Protein AF-A0AA89LTQ5-F1 (afdb_monomer_lite)

pLDDT: mean 81.8, std 16.51, range [35.5, 97.06]

Secondary structure (DSSP, 8-state):
----------------SEEEEPPPEE-TTS-EEEEEEEE-TTS-EEEEEE-TT--HHHHHHHHHSPPPSPPP--TTGGGSPPP-PPP-

Sequence (88 aa):
MKRSHHSGAQKRTYNVRGCRVSEPIGAPWGGGCRIVEWVGGDGRIARRVAAVNVTEAEVYAMIRRPLEGRRYLMVDDEQMPRDTLPRR

Radius of gyration: 16.43 Å; chains: 1; bounding box: 55×28×34 Å

Foldseek 3Di:
DDDDPPPPPDVPPWDWPDWDWAQWDADPVDATWIKIWTQTPVLEIDIDTGHNPDDPVNSVVVSSDDDDDDDDDDPVRVVDDRDDDDDD

Structure (mmCIF, N/CA/C/O backbone):
data_AF-A0AA89LTQ5-F1
#
_entry.id   AF-A0AA89LTQ5-F1
#
loop_
_atom_site.group_PDB
_atom_site.id
_atom_site.type_symbol
_atom_site.label_atom_id
_atom_site.label_alt_id
_atom_site.label_comp_id
_atom_site.label_asym_id
_atom_site.label_entity_id
_atom_site.label_seq_id
_atom_site.pdbx_PDB_ins_code
_atom_site.Cartn_x
_atom_site.Cartn_y
_atom_site.Cartn_z
_atom_site.occupancy
_atom_site.B_iso_or_equiv
_atom_site.auth_seq_id
_atom_site.auth_comp_id
_atom_site.auth_asym_id
_atom_site.auth_atom_id
_atom_site.pdbx_PDB_model_num
ATOM 1 N N . MET A 1 1 ? -41.457 -0.960 -9.872 1.00 35.50 1 MET A N 1
ATOM 2 C CA . MET A 1 1 ? -40.602 0.247 -9.956 1.00 35.50 1 MET A CA 1
ATOM 3 C C . MET A 1 1 ? -39.311 0.005 -9.182 1.00 35.50 1 MET A C 1
ATOM 5 O O . MET A 1 1 ? -39.351 -0.039 -7.959 1.00 35.50 1 MET A O 1
ATOM 9 N N . LYS A 1 2 ? -38.182 -0.234 -9.864 1.00 38.59 2 LYS A N 1
ATOM 10 C CA . LYS A 1 2 ? -36.876 -0.394 -9.202 1.00 38.59 2 LYS A CA 1
ATOM 11 C C . LYS A 1 2 ? -36.220 0.984 -9.092 1.00 38.59 2 LYS A C 1
ATOM 13 O O . LYS A 1 2 ? -35.937 1.600 -10.111 1.00 38.59 2 LYS A O 1
ATOM 18 N N . ARG A 1 3 ? -36.046 1.490 -7.866 1.00 37.75 3 ARG A N 1
ATOM 19 C CA . ARG A 1 3 ? -35.334 2.748 -7.608 1.00 37.75 3 ARG A CA 1
ATOM 20 C C . ARG A 1 3 ? -33.839 2.496 -7.776 1.00 37.75 3 ARG A C 1
ATOM 22 O O . ARG A 1 3 ? -33.211 1.859 -6.938 1.00 37.75 3 ARG A O 1
ATOM 29 N N . SER A 1 4 ? -33.284 2.972 -8.879 1.00 45.44 4 SER A N 1
ATOM 30 C CA . SER A 1 4 ? -31.847 3.098 -9.082 1.00 45.44 4 SER A CA 1
ATOM 31 C C . SER A 1 4 ? -31.337 4.252 -8.221 1.00 45.44 4 SER A C 1
ATOM 33 O O . SER A 1 4 ? -31.531 5.420 -8.553 1.00 45.44 4 SER A O 1
ATOM 35 N N . HIS A 1 5 ? -30.703 3.932 -7.094 1.00 42.66 5 HIS A N 1
ATOM 36 C CA . HIS A 1 5 ? -29.971 4.914 -6.304 1.00 42.66 5 HIS A CA 1
ATOM 37 C C . HIS A 1 5 ? -28.692 5.298 -7.058 1.00 42.66 5 HIS A C 1
ATOM 39 O O . HIS A 1 5 ? -27.661 4.643 -6.941 1.00 42.66 5 HIS A O 1
ATOM 45 N N . HIS A 1 6 ? -28.760 6.364 -7.856 1.00 42.62 6 HIS A N 1
ATOM 46 C CA . HIS A 1 6 ? -27.574 7.122 -8.241 1.00 42.62 6 HIS A CA 1
ATOM 47 C C . HIS A 1 6 ? -27.072 7.860 -6.998 1.00 42.62 6 HIS 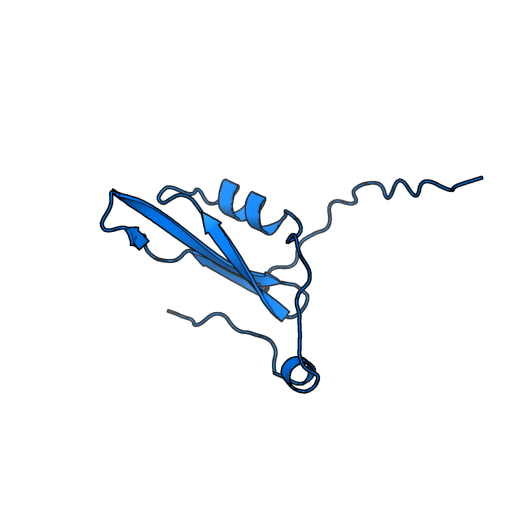A C 1
ATOM 49 O O . HIS A 1 6 ? -27.465 8.990 -6.711 1.00 42.62 6 HIS A O 1
ATOM 55 N N . SER A 1 7 ? -26.223 7.198 -6.215 1.00 45.09 7 SER A N 1
ATOM 56 C CA . SER A 1 7 ? -25.390 7.889 -5.240 1.00 45.09 7 SER A CA 1
ATOM 57 C C . SER A 1 7 ? -24.381 8.716 -6.027 1.00 45.09 7 SER A C 1
ATOM 59 O O . SER A 1 7 ? -23.387 8.182 -6.515 1.00 45.09 7 SER A O 1
ATOM 61 N N . GLY A 1 8 ? -24.668 10.010 -6.194 1.00 41.22 8 GLY A N 1
ATOM 62 C CA . GLY A 1 8 ? -23.701 10.970 -6.711 1.00 41.22 8 GLY A CA 1
ATOM 63 C C . GLY A 1 8 ? -22.370 10.754 -5.999 1.00 41.22 8 GLY A C 1
ATOM 64 O O . GLY A 1 8 ? -22.339 10.621 -4.774 1.00 41.22 8 GLY A O 1
ATOM 65 N N . ALA A 1 9 ? -21.291 10.633 -6.772 1.00 51.16 9 ALA A N 1
ATOM 66 C CA . ALA A 1 9 ? -19.949 10.409 -6.262 1.00 51.16 9 ALA A CA 1
ATOM 67 C C . ALA A 1 9 ? -19.492 11.652 -5.487 1.00 51.16 9 ALA A C 1
ATOM 69 O O . ALA A 1 9 ? -18.716 12.471 -5.976 1.00 51.16 9 ALA A O 1
ATOM 70 N N . GLN A 1 10 ? -19.988 11.805 -4.257 1.00 50.78 10 GLN A N 1
ATOM 71 C CA . GLN A 1 10 ? -19.356 12.633 -3.248 1.00 50.78 10 GLN A CA 1
ATOM 72 C C . GLN A 1 10 ? -17.884 12.247 -3.265 1.00 50.78 10 GLN A C 1
ATOM 74 O O . GLN A 1 10 ? -17.551 11.060 -3.198 1.00 50.78 10 GLN A O 1
ATOM 79 N N . LYS A 1 11 ? -17.017 13.249 -3.414 1.00 50.91 11 LYS A N 1
ATOM 80 C CA . LYS A 1 11 ? -15.565 13.113 -3.344 1.00 50.91 11 LYS A CA 1
ATOM 81 C C . LYS A 1 11 ? -15.236 12.572 -1.950 1.00 50.91 11 LYS A C 1
ATOM 83 O O . LYS A 1 11 ? -14.968 13.344 -1.039 1.00 50.91 11 LYS A O 1
ATOM 88 N N . ARG A 1 12 ? -15.351 11.252 -1.763 1.00 58.25 12 ARG A N 1
ATOM 89 C CA . ARG A 1 12 ? -15.075 10.580 -0.497 1.00 58.25 12 ARG A CA 1
ATOM 90 C C . ARG A 1 12 ? -13.614 10.856 -0.207 1.00 58.25 12 ARG A C 1
ATOM 92 O O . ARG A 1 12 ? -12.728 10.401 -0.933 1.00 58.25 12 ARG A O 1
ATOM 99 N N . THR A 1 13 ? -13.377 11.675 0.804 1.00 60.31 13 THR A N 1
ATOM 100 C CA . THR A 1 13 ? -12.061 11.831 1.393 1.00 60.31 13 THR A CA 1
ATOM 101 C C . THR A 1 13 ? -11.708 10.474 1.989 1.00 60.31 13 THR A C 1
ATOM 103 O O . THR A 1 13 ? -12.367 9.979 2.901 1.00 60.31 13 THR A O 1
ATOM 106 N N . TYR A 1 14 ? -10.733 9.799 1.383 1.00 70.81 14 TYR A N 1
ATOM 107 C CA . TYR A 1 14 ? -10.246 8.535 1.908 1.00 70.81 14 TYR A CA 1
ATOM 108 C C . TYR A 1 14 ? -9.206 8.865 2.976 1.00 70.81 14 TYR A C 1
ATOM 110 O O . TYR A 1 14 ? -8.090 9.274 2.659 1.00 70.81 14 TYR A O 1
ATOM 118 N N . ASN A 1 15 ? -9.608 8.771 4.243 1.00 79.56 15 ASN A N 1
ATOM 119 C CA . ASN A 1 15 ? -8.725 9.055 5.368 1.00 79.56 15 ASN A CA 1
ATOM 120 C C . ASN A 1 15 ? -7.705 7.920 5.499 1.00 79.56 15 ASN A C 1
ATOM 122 O O . ASN A 1 15 ? -8.054 6.807 5.893 1.00 79.56 15 ASN A O 1
ATOM 126 N N . VAL A 1 16 ? -6.452 8.216 5.159 1.00 82.88 16 VAL A N 1
ATOM 127 C CA . VAL A 1 16 ? -5.313 7.309 5.319 1.00 82.88 16 VAL A CA 1
ATOM 128 C C . VAL A 1 16 ? -4.580 7.676 6.601 1.00 82.88 16 VAL A C 1
ATOM 130 O O . VAL A 1 16 ? -4.209 8.831 6.790 1.00 82.88 16 VAL A O 1
ATOM 133 N N . ARG A 1 17 ? -4.353 6.699 7.482 1.00 83.56 17 ARG A N 1
ATOM 134 C CA . ARG A 1 17 ? -3.556 6.896 8.710 1.00 83.56 17 ARG A CA 1
ATOM 135 C C . ARG A 1 17 ? -2.061 6.677 8.509 1.00 83.56 17 ARG A C 1
ATOM 137 O O . ARG A 1 17 ? -1.258 7.151 9.302 1.00 83.56 17 ARG A O 1
ATOM 144 N N . GLY A 1 18 ? -1.699 5.961 7.455 1.00 86.94 18 GLY A N 1
ATOM 145 C CA . GLY A 1 18 ? -0.325 5.743 7.032 1.00 86.94 18 GLY A CA 1
ATOM 146 C C . GLY A 1 18 ? -0.304 5.042 5.683 1.00 86.94 18 GLY A C 1
ATOM 147 O O . GLY A 1 18 ? -1.212 4.267 5.382 1.00 86.94 18 GLY A O 1
ATOM 148 N N . CYS A 1 19 ? 0.718 5.324 4.884 1.00 92.50 19 CYS A N 1
ATOM 149 C CA . CYS A 1 19 ? 0.976 4.691 3.596 1.00 92.50 19 CYS A CA 1
ATOM 150 C C . CYS A 1 19 ? 2.468 4.369 3.499 1.00 92.50 19 CYS A C 1
ATOM 152 O O . CYS A 1 19 ? 3.302 5.182 3.900 1.00 92.50 19 CYS A O 1
ATOM 154 N N . ARG A 1 20 ? 2.797 3.199 2.955 1.00 94.25 20 ARG A N 1
ATOM 155 C CA . ARG A 1 20 ? 4.159 2.778 2.647 1.00 94.25 20 ARG A CA 1
ATOM 156 C C . ARG A 1 20 ? 4.210 2.199 1.242 1.00 94.25 20 ARG A C 1
ATOM 158 O O . ARG A 1 20 ? 3.310 1.474 0.823 1.00 94.25 20 ARG A O 1
ATOM 165 N N . VAL A 1 21 ? 5.309 2.474 0.550 1.00 95.31 21 VAL A N 1
ATOM 166 C CA . VAL A 1 21 ? 5.691 1.783 -0.681 1.00 95.31 21 VAL A CA 1
ATOM 167 C C . VAL A 1 21 ? 6.954 0.983 -0.381 1.00 95.31 21 VAL A C 1
ATOM 169 O O . VAL A 1 21 ? 7.911 1.532 0.164 1.00 95.31 21 VAL A O 1
ATOM 172 N N . SER A 1 22 ? 6.955 -0.314 -0.681 1.00 95.06 22 SER A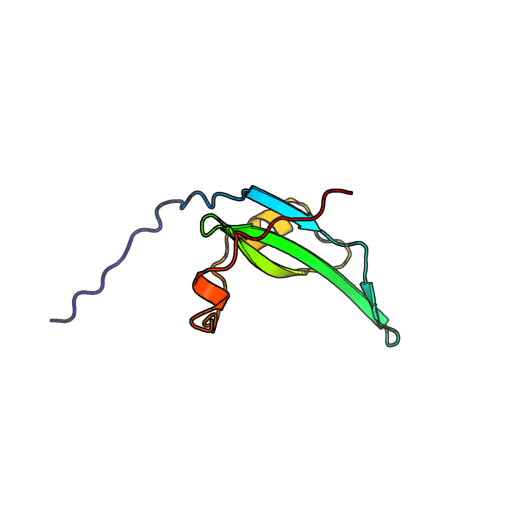 N 1
ATOM 173 C CA . SER A 1 22 ? 8.116 -1.182 -0.450 1.00 95.06 22 SER A CA 1
ATOM 174 C C . SER A 1 22 ? 9.336 -0.754 -1.276 1.00 95.06 22 SER A C 1
ATOM 176 O O . SER A 1 22 ? 9.212 0.006 -2.240 1.00 95.06 22 SER A O 1
ATOM 178 N N . GLU A 1 23 ? 10.509 -1.310 -0.965 1.00 94.44 23 GLU A N 1
ATOM 179 C CA . GLU A 1 23 ? 11.598 -1.377 -1.951 1.00 94.44 23 GLU A CA 1
ATOM 180 C C . GLU A 1 23 ? 11.141 -2.167 -3.193 1.00 94.44 23 GLU A C 1
ATOM 182 O O . GLU A 1 23 ? 10.187 -2.955 -3.093 1.00 94.44 23 GLU A O 1
ATOM 187 N N . PRO A 1 24 ? 11.782 -1.978 -4.360 1.00 94.50 24 PRO A N 1
ATOM 188 C CA . PRO A 1 24 ? 11.558 -2.826 -5.524 1.00 94.50 24 PRO A CA 1
ATOM 189 C C . PRO A 1 24 ? 11.744 -4.312 -5.196 1.00 94.50 24 PRO A C 1
ATOM 191 O O 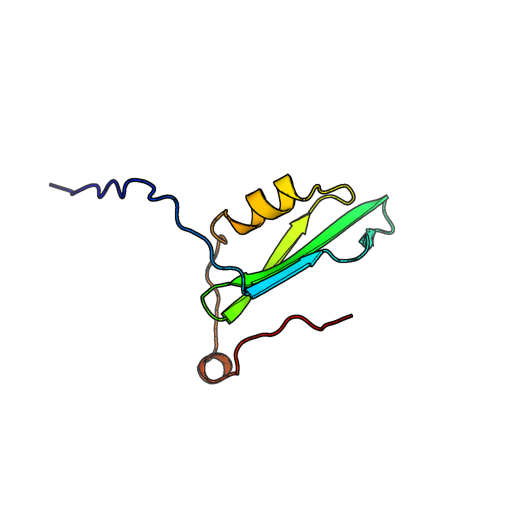. PRO A 1 24 ? 12.769 -4.720 -4.656 1.00 94.50 24 PRO A O 1
ATOM 194 N N . ILE A 1 25 ? 10.751 -5.122 -5.554 1.00 94.00 25 ILE A N 1
ATOM 195 C CA . ILE A 1 25 ? 10.798 -6.579 -5.466 1.00 94.00 25 ILE A CA 1
ATOM 196 C C . ILE A 1 25 ? 11.053 -7.098 -6.880 1.00 94.00 25 ILE A C 1
ATOM 198 O O . ILE A 1 25 ? 10.183 -7.001 -7.749 1.00 94.00 25 ILE A O 1
ATOM 202 N N . GLY A 1 26 ? 12.262 -7.601 -7.122 1.00 93.12 26 GLY A N 1
ATOM 203 C CA . GLY A 1 26 ? 12.632 -8.227 -8.392 1.00 93.12 26 GLY A CA 1
ATOM 204 C C . GLY A 1 26 ? 12.134 -9.669 -8.473 1.00 93.12 26 GLY A C 1
ATOM 205 O O . GLY A 1 26 ? 12.180 -10.395 -7.480 1.00 93.12 26 GLY A O 1
ATOM 206 N N . ALA A 1 27 ? 11.677 -10.091 -9.654 1.00 82.69 27 ALA A N 1
ATOM 207 C CA . ALA A 1 27 ? 11.359 -11.490 -9.931 1.00 82.69 27 ALA A CA 1
ATOM 208 C C . ALA A 1 27 ? 12.513 -12.162 -10.704 1.00 82.69 27 ALA A C 1
ATOM 210 O O . ALA A 1 27 ? 13.086 -11.535 -11.598 1.00 82.69 27 ALA A O 1
ATOM 211 N N . PRO A 1 28 ? 12.845 -13.438 -10.425 1.00 83.25 28 PRO A N 1
ATOM 212 C CA . PRO A 1 28 ? 13.986 -14.107 -11.057 1.00 83.25 28 PRO A CA 1
ATOM 213 C C . PRO A 1 28 ? 13.785 -14.413 -12.553 1.00 83.25 28 PRO A C 1
ATOM 215 O O . PRO A 1 28 ? 14.745 -14.721 -13.247 1.00 83.25 28 PRO A O 1
ATOM 218 N N . TRP A 1 29 ? 12.560 -14.291 -13.069 1.00 82.69 29 TRP A N 1
ATOM 219 C CA . TRP A 1 29 ? 12.205 -14.463 -14.486 1.00 82.69 29 TRP A CA 1
ATOM 220 C C . TRP A 1 29 ? 12.013 -13.133 -15.240 1.00 82.69 29 TRP A C 1
ATOM 222 O O . TRP A 1 29 ? 11.485 -13.122 -16.350 1.00 82.69 29 TRP A O 1
ATOM 232 N N . GLY A 1 30 ? 12.443 -12.010 -14.659 1.00 78.88 30 GLY A N 1
ATOM 233 C CA . GLY A 1 30 ? 12.335 -10.684 -15.266 1.00 78.88 30 GLY A CA 1
ATOM 234 C C . GLY A 1 30 ? 11.085 -9.912 -14.836 1.00 78.88 30 GLY A C 1
ATOM 235 O O . GLY A 1 30 ? 10.038 -10.475 -14.516 1.00 78.88 30 GLY A O 1
ATOM 236 N N . GLY A 1 31 ? 11.222 -8.586 -14.815 1.00 85.56 31 GLY A N 1
ATOM 237 C CA . GLY A 1 31 ? 10.232 -7.674 -14.250 1.00 85.56 31 GLY A CA 1
ATOM 238 C C . GLY A 1 31 ? 10.375 -7.486 -12.738 1.00 85.56 31 GLY A C 1
ATOM 239 O O . GLY A 1 31 ? 11.314 -7.958 -12.094 1.00 85.56 31 GLY A O 1
ATOM 240 N N . GLY A 1 32 ? 9.432 -6.747 -12.166 1.00 92.12 32 GLY A N 1
ATOM 241 C CA . GLY A 1 32 ? 9.388 -6.487 -10.736 1.00 92.12 32 GLY A CA 1
ATOM 242 C C . GLY A 1 32 ? 8.150 -5.697 -10.357 1.00 92.12 32 GLY A C 1
ATOM 243 O O . GLY A 1 32 ? 7.392 -5.232 -11.213 1.00 92.12 32 GLY A O 1
ATOM 244 N N . CYS A 1 33 ? 7.951 -5.530 -9.060 1.00 95.19 33 CYS A N 1
ATOM 245 C CA . CYS A 1 33 ? 6.857 -4.729 -8.543 1.00 95.19 33 CYS A CA 1
ATOM 246 C C . CYS A 1 33 ? 7.249 -4.006 -7.260 1.00 95.19 33 CYS A C 1
ATOM 248 O O . CYS A 1 33 ? 8.331 -4.193 -6.702 1.00 95.19 33 CYS A O 1
ATOM 250 N N . ARG A 1 34 ? 6.342 -3.159 -6.792 1.00 96.62 34 ARG A N 1
ATOM 251 C CA . ARG A 1 34 ? 6.353 -2.626 -5.433 1.00 96.62 34 ARG A CA 1
ATOM 252 C C . ARG A 1 34 ? 5.021 -2.939 -4.781 1.00 96.62 34 ARG A C 1
ATOM 254 O O . ARG A 1 34 ? 4.000 -3.061 -5.457 1.00 96.62 34 ARG A O 1
ATOM 261 N N . ILE A 1 35 ? 5.029 -3.059 -3.463 1.00 96.38 35 ILE A N 1
ATOM 262 C CA . ILE A 1 35 ? 3.813 -3.210 -2.673 1.00 96.38 35 ILE A CA 1
ATOM 263 C C . ILE A 1 35 ? 3.488 -1.846 -2.083 1.00 96.38 35 ILE A C 1
ATOM 265 O O . ILE A 1 35 ? 4.286 -1.276 -1.340 1.00 96.38 35 ILE A O 1
ATOM 269 N N . VAL A 1 36 ? 2.313 -1.332 -2.432 1.00 96.12 36 VAL A N 1
ATOM 270 C CA . VAL A 1 36 ? 1.703 -0.177 -1.777 1.00 96.12 36 VAL A CA 1
ATOM 271 C C . VAL A 1 36 ? 0.804 -0.716 -0.681 1.00 96.12 36 VAL A C 1
ATOM 273 O O . VAL A 1 36 ? -0.135 -1.461 -0.965 1.00 96.12 36 VAL A O 1
ATOM 276 N N . GLU A 1 37 ? 1.067 -0.342 0.563 1.00 95.50 37 GLU A N 1
ATOM 277 C CA . GLU A 1 37 ? 0.239 -0.713 1.706 1.00 95.50 37 GLU A CA 1
ATOM 278 C C . GLU A 1 37 ? -0.164 0.514 2.516 1.00 95.50 37 GLU A C 1
ATOM 280 O O . GLU A 1 37 ? 0.618 1.448 2.693 1.00 95.50 37 GLU A O 1
ATOM 285 N N . TRP A 1 38 ? -1.403 0.530 2.994 1.00 94.19 38 TRP A N 1
ATOM 286 C CA . TRP A 1 38 ? -1.937 1.662 3.740 1.00 94.19 38 TRP A CA 1
ATOM 287 C C . TRP A 1 38 ? -2.944 1.219 4.791 1.00 94.19 38 TRP A C 1
ATOM 289 O O . TRP A 1 38 ? -3.583 0.178 4.652 1.00 94.19 38 TRP A O 1
ATOM 299 N N . VAL A 1 39 ? -3.101 2.038 5.830 1.00 91.19 39 VAL A N 1
ATOM 300 C CA . VAL A 1 39 ? -4.140 1.861 6.851 1.00 91.19 39 VAL A CA 1
ATOM 301 C C . VAL A 1 39 ? -5.295 2.801 6.538 1.00 91.19 39 VAL A C 1
ATOM 303 O O . VAL A 1 39 ? -5.132 4.027 6.571 1.00 91.19 39 VAL A O 1
ATOM 306 N N . GLY A 1 40 ? -6.448 2.219 6.211 1.00 85.69 40 GLY A N 1
ATOM 307 C CA . GLY A 1 40 ? -7.676 2.949 5.910 1.00 85.69 40 GLY A CA 1
ATOM 308 C C . GLY A 1 40 ? -8.378 3.499 7.154 1.00 85.69 40 GLY A C 1
ATOM 309 O O . GLY A 1 40 ? -7.932 3.331 8.293 1.00 85.69 40 GLY A O 1
ATOM 310 N N . GLY A 1 41 ?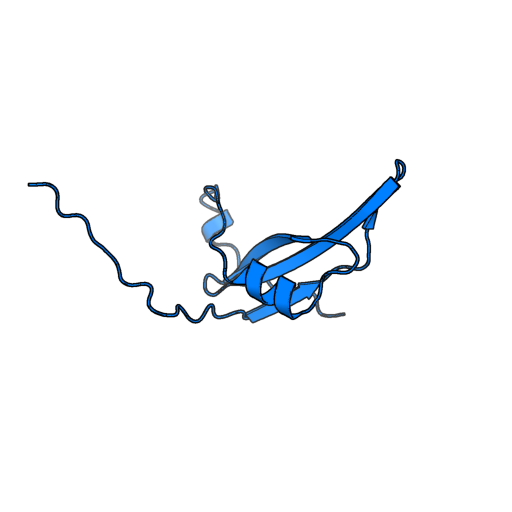 -9.521 4.154 6.940 1.00 81.38 41 GLY A N 1
ATOM 311 C CA . GLY A 1 41 ? -10.351 4.690 8.026 1.00 81.38 41 GLY A CA 1
ATOM 312 C C . GLY A 1 41 ? -10.924 3.617 8.964 1.00 81.38 41 GLY A C 1
ATOM 313 O O . GLY A 1 41 ? -11.164 3.900 10.137 1.00 81.38 41 GLY A O 1
ATOM 314 N N . ASP A 1 42 ? -11.074 2.384 8.478 1.00 81.38 42 ASP A N 1
ATOM 315 C CA . ASP A 1 42 ? -11.442 1.198 9.265 1.00 81.38 42 ASP A CA 1
ATOM 316 C C . ASP A 1 42 ? -10.313 0.723 10.199 1.00 81.38 42 ASP A C 1
ATOM 318 O O . ASP A 1 42 ? -10.533 -0.101 11.086 1.00 81.38 42 ASP A O 1
ATOM 322 N N . GLY A 1 43 ? -9.108 1.281 10.052 1.00 85.44 43 GLY A N 1
ATOM 323 C CA . GLY A 1 43 ? -7.940 0.902 10.833 1.00 85.44 43 GLY A CA 1
ATOM 324 C C . GLY A 1 43 ? -7.349 -0.440 10.419 1.00 85.44 43 GLY A C 1
ATOM 325 O O . GLY A 1 43 ? -6.627 -1.032 11.217 1.00 85.44 43 GLY A O 1
ATOM 326 N N . ARG A 1 44 ? -7.651 -0.926 9.211 1.00 86.88 44 ARG A N 1
ATOM 327 C CA . ARG A 1 44 ? -7.087 -2.165 8.683 1.00 86.88 44 ARG A CA 1
ATOM 328 C C . ARG A 1 44 ? -6.096 -1.884 7.559 1.00 86.88 44 ARG A C 1
ATOM 330 O O . ARG A 1 44 ? -6.242 -0.912 6.814 1.00 86.88 44 ARG A O 1
ATOM 337 N N . ILE A 1 45 ? -5.092 -2.749 7.424 1.00 90.44 45 ILE A N 1
ATOM 338 C CA . ILE A 1 45 ? -4.156 -2.692 6.301 1.00 90.44 45 ILE A CA 1
ATOM 339 C C . ILE A 1 45 ? -4.846 -3.182 5.031 1.00 90.44 45 ILE A C 1
ATOM 341 O O . ILE A 1 45 ? -5.471 -4.247 4.993 1.00 90.44 45 ILE A O 1
ATOM 345 N N . ALA A 1 46 ? -4.659 -2.397 3.980 1.00 91.38 46 ALA A N 1
ATOM 346 C CA . ALA A 1 46 ? -4.938 -2.719 2.598 1.00 91.38 46 ALA A CA 1
ATOM 347 C C . ALA A 1 46 ? -3.630 -2.745 1.801 1.00 91.38 46 ALA A C 1
ATOM 349 O O . ALA A 1 46 ? -2.672 -2.056 2.155 1.00 91.38 46 ALA A O 1
ATOM 350 N N . ARG A 1 47 ? -3.582 -3.549 0.731 1.00 93.94 47 ARG A N 1
ATOM 351 C CA . ARG A 1 47 ? -2.390 -3.700 -0.113 1.00 93.94 47 ARG A CA 1
ATOM 352 C C . ARG A 1 47 ? -2.754 -3.736 -1.588 1.00 93.94 47 ARG A C 1
ATOM 354 O O . ARG A 1 47 ? -3.779 -4.303 -1.961 1.00 93.94 47 ARG A O 1
ATOM 361 N N . ARG A 1 48 ? -1.886 -3.173 -2.426 1.00 95.12 48 ARG A N 1
ATOM 362 C CA . ARG A 1 48 ? -1.917 -3.304 -3.886 1.00 95.12 48 ARG A CA 1
ATOM 363 C C . ARG A 1 48 ? -0.514 -3.501 -4.431 1.00 95.12 48 ARG A C 1
ATOM 365 O O . ARG A 1 48 ? 0.458 -2.992 -3.877 1.00 95.12 48 ARG A O 1
ATOM 372 N N . VAL A 1 49 ? -0.442 -4.222 -5.541 1.00 95.12 49 VAL A N 1
ATOM 373 C CA . VAL A 1 49 ? 0.772 -4.333 -6.347 1.00 95.12 49 VAL A CA 1
ATOM 374 C C . VAL A 1 49 ? 0.835 -3.134 -7.287 1.00 95.12 49 VAL A C 1
ATOM 376 O O . VAL A 1 49 ? -0.166 -2.769 -7.903 1.00 95.12 49 VAL A O 1
ATOM 379 N N . ALA A 1 50 ? 2.011 -2.529 -7.379 1.00 96.12 50 ALA A N 1
ATOM 380 C CA . ALA A 1 50 ? 2.311 -1.395 -8.234 1.00 96.12 50 ALA A CA 1
ATOM 381 C C . ALA A 1 50 ? 3.524 -1.693 -9.123 1.00 96.12 50 ALA A C 1
ATOM 383 O O . ALA A 1 50 ? 4.337 -2.571 -8.818 1.00 96.12 50 ALA A O 1
ATOM 384 N N . ALA A 1 51 ? 3.664 -0.930 -10.207 1.00 95.44 51 ALA A N 1
ATOM 385 C CA . ALA A 1 51 ? 4.870 -0.948 -11.025 1.00 95.44 51 ALA A CA 1
ATOM 386 C C . ALA A 1 51 ? 6.103 -0.513 -10.209 1.00 95.44 51 ALA A C 1
ATOM 388 O O . ALA A 1 51 ? 5.992 0.223 -9.226 1.00 95.44 51 ALA A O 1
ATOM 389 N N . VAL A 1 52 ? 7.295 -0.944 -10.629 1.00 95.56 52 VAL A N 1
ATOM 390 C CA . VAL A 1 52 ? 8.559 -0.585 -9.955 1.00 95.56 52 VAL A CA 1
ATOM 391 C C . VAL A 1 52 ? 8.773 0.931 -9.911 1.00 95.56 52 VAL A C 1
ATOM 393 O O . VAL A 1 52 ? 9.210 1.474 -8.899 1.00 95.56 52 VAL A O 1
ATOM 396 N N . ASN A 1 53 ? 8.414 1.620 -10.989 1.00 95.25 53 ASN A N 1
ATOM 397 C CA . ASN A 1 53 ? 8.553 3.062 -11.165 1.00 95.25 53 ASN A CA 1
ATOM 398 C C . ASN A 1 53 ? 7.274 3.843 -10.813 1.00 95.25 53 ASN A C 1
ATOM 400 O O . ASN A 1 53 ? 7.077 4.938 -11.333 1.00 95.25 53 ASN A O 1
ATOM 404 N N . VAL A 1 54 ? 6.405 3.282 -9.963 1.00 97.00 54 VAL A N 1
ATOM 405 C CA . VAL A 1 54 ? 5.162 3.942 -9.545 1.00 97.00 54 VAL A CA 1
ATOM 406 C C . VAL A 1 54 ? 5.428 5.337 -8.973 1.00 97.00 54 VAL A C 1
ATOM 408 O O . VAL A 1 54 ? 6.303 5.533 -8.127 1.00 97.00 54 VAL A O 1
ATOM 411 N N . THR A 1 55 ? 4.636 6.301 -9.421 1.00 96.88 55 THR A N 1
ATOM 412 C CA . THR A 1 55 ? 4.661 7.685 -8.944 1.00 96.88 55 THR A CA 1
ATOM 413 C C . THR A 1 55 ? 3.730 7.888 -7.750 1.00 96.88 55 THR A C 1
ATOM 415 O O . THR A 1 55 ? 2.778 7.137 -7.530 1.00 96.88 55 THR A O 1
ATOM 418 N N . GLU A 1 56 ? 3.945 8.958 -6.985 1.00 94.94 56 GLU A N 1
ATOM 419 C CA . GLU A 1 56 ? 3.059 9.316 -5.871 1.00 94.94 56 GLU A CA 1
ATOM 420 C C . GLU A 1 56 ? 1.605 9.542 -6.324 1.00 94.94 56 GLU A C 1
ATOM 422 O O . GLU A 1 56 ? 0.665 9.094 -5.665 1.00 94.94 56 GLU A O 1
ATOM 427 N N . ALA A 1 57 ? 1.407 10.171 -7.487 1.00 95.38 57 ALA A N 1
ATOM 428 C CA . ALA A 1 57 ? 0.080 10.398 -8.053 1.00 95.38 57 ALA A CA 1
ATOM 429 C C . ALA A 1 57 ? -0.649 9.077 -8.360 1.00 95.38 57 ALA A C 1
ATOM 431 O O . ALA A 1 57 ? -1.846 8.944 -8.092 1.00 95.38 57 ALA A O 1
ATOM 432 N N . GLU A 1 58 ? 0.071 8.077 -8.870 1.00 97.06 58 GLU A N 1
ATOM 433 C CA . GLU A 1 58 ? -0.475 6.743 -9.125 1.00 97.06 58 GLU A CA 1
ATOM 434 C C . GLU A 1 58 ? -0.763 5.984 -7.827 1.00 97.06 58 GLU A C 1
ATOM 436 O O . GLU A 1 58 ? -1.804 5.333 -7.724 1.00 97.06 58 GLU A O 1
ATOM 441 N N . VAL A 1 59 ? 0.099 6.109 -6.810 1.00 95.75 59 VAL A N 1
ATOM 442 C CA . VAL A 1 59 ? -0.160 5.584 -5.457 1.00 95.75 59 VAL A CA 1
ATOM 443 C C . VAL A 1 59 ? -1.449 6.176 -4.892 1.00 95.75 59 VAL A C 1
ATOM 445 O O . VAL A 1 59 ? -2.337 5.439 -4.457 1.00 95.75 59 VAL A O 1
ATOM 448 N N . TYR A 1 60 ? -1.603 7.496 -4.960 1.00 93.12 60 TYR A N 1
ATOM 449 C CA . TYR A 1 60 ? -2.806 8.180 -4.500 1.00 93.12 60 TYR A CA 1
ATOM 450 C C . TYR A 1 60 ? -4.058 7.715 -5.260 1.00 93.12 60 TYR A C 1
ATOM 452 O O . TYR A 1 60 ? -5.094 7.422 -4.653 1.00 93.12 60 TYR A O 1
ATOM 460 N N . ALA A 1 61 ? -3.966 7.585 -6.587 1.00 93.56 61 ALA A N 1
ATOM 461 C CA . ALA A 1 61 ? -5.054 7.070 -7.411 1.00 93.56 61 ALA A CA 1
ATOM 462 C C . ALA A 1 61 ? -5.412 5.616 -7.058 1.00 93.56 61 ALA A C 1
ATOM 464 O O . ALA A 1 61 ? -6.594 5.264 -7.038 1.00 93.56 61 ALA A O 1
ATOM 465 N N . MET A 1 62 ? -4.420 4.778 -6.742 1.00 93.62 62 MET A N 1
ATOM 466 C CA . MET A 1 62 ? -4.629 3.397 -6.305 1.00 93.62 62 MET A CA 1
ATOM 467 C C . MET A 1 62 ? -5.371 3.312 -4.974 1.00 93.62 62 MET A C 1
ATOM 469 O O . MET A 1 62 ? -6.329 2.548 -4.877 1.00 93.62 62 MET A O 1
ATOM 473 N N . ILE A 1 63 ? -4.972 4.106 -3.980 1.00 92.38 63 ILE A N 1
ATOM 474 C CA . ILE A 1 63 ? -5.581 4.103 -2.641 1.00 92.38 63 ILE A CA 1
ATOM 475 C C . ILE A 1 63 ? -7.044 4.558 -2.686 1.00 92.38 63 ILE A C 1
ATOM 477 O O . ILE A 1 63 ? -7.886 4.048 -1.951 1.00 92.38 63 ILE A O 1
ATOM 481 N N . ARG A 1 64 ? -7.373 5.507 -3.570 1.00 90.31 64 ARG A N 1
ATOM 482 C CA . ARG A 1 64 ? -8.743 6.027 -3.708 1.00 90.31 64 ARG A CA 1
ATOM 483 C C . ARG A 1 64 ? -9.717 5.067 -4.371 1.00 90.31 64 ARG A C 1
ATOM 485 O O . ARG A 1 64 ? -10.927 5.266 -4.251 1.00 90.31 64 ARG A O 1
ATOM 492 N N . ARG A 1 65 ? -9.224 4.075 -5.110 1.00 88.38 65 ARG A N 1
ATOM 493 C CA . ARG A 1 65 ? -10.089 3.073 -5.728 1.00 88.38 65 ARG A CA 1
ATOM 494 C C . ARG A 1 65 ? -10.580 2.106 -4.643 1.00 88.38 65 ARG A C 1
ATOM 496 O O . ARG A 1 65 ? -9.755 1.631 -3.861 1.00 88.38 65 ARG A O 1
ATOM 503 N N . PRO A 1 66 ? -11.884 1.773 -4.606 1.00 83.50 66 PRO A N 1
ATOM 504 C CA . PRO A 1 66 ? -12.393 0.720 -3.735 1.00 83.50 66 PRO A CA 1
ATOM 505 C C . PRO A 1 66 ? -11.572 -0.561 -3.882 1.00 83.50 66 PRO A C 1
ATOM 507 O O . PRO A 1 66 ? -11.087 -0.878 -4.971 1.00 83.50 66 PRO A O 1
ATOM 510 N N . LEU A 1 67 ? -11.358 -1.266 -2.774 1.00 84.06 67 LEU A N 1
ATOM 511 C CA . LEU A 1 67 ? -10.805 -2.613 -2.831 1.00 84.06 67 LEU A CA 1
ATOM 512 C C . LEU A 1 67 ? -11.895 -3.543 -3.341 1.00 84.06 67 LEU A C 1
ATOM 514 O O . LEU A 1 67 ? -12.997 -3.561 -2.796 1.00 84.06 67 LEU A O 1
ATOM 518 N N . GLU A 1 68 ? -11.565 -4.289 -4.384 1.00 83.12 68 GLU A N 1
ATOM 519 C CA . GLU A 1 68 ? -12.430 -5.340 -4.894 1.00 83.12 68 GLU A CA 1
ATOM 520 C C . GLU A 1 68 ? -12.326 -6.576 -3.996 1.00 83.12 68 GLU A C 1
ATOM 522 O O . GLU A 1 68 ? -11.266 -6.877 -3.440 1.00 83.12 68 GLU A O 1
ATOM 527 N N . GLY A 1 69 ? -13.428 -7.313 -3.890 1.00 82.50 69 GLY A N 1
ATOM 528 C CA . GLY A 1 69 ? -13.505 -8.538 -3.102 1.00 82.50 69 GLY A CA 1
ATOM 529 C C . GLY A 1 69 ? -13.967 -8.333 -1.659 1.00 82.50 69 GLY A C 1
ATOM 530 O O . GLY A 1 69 ? -14.066 -7.224 -1.134 1.00 82.50 69 GLY A O 1
ATOM 531 N N . ARG A 1 70 ? -14.300 -9.454 -1.015 1.00 80.38 70 ARG A N 1
ATOM 532 C CA . ARG A 1 70 ? -14.753 -9.492 0.375 1.00 80.38 70 ARG A CA 1
ATOM 533 C C . ARG A 1 70 ? -13.579 -9.837 1.279 1.00 80.38 70 ARG A C 1
ATOM 535 O O . ARG A 1 70 ? -12.881 -10.818 1.038 1.00 80.38 70 ARG A O 1
ATOM 542 N N . ARG A 1 71 ? -13.396 -9.062 2.348 1.00 80.06 71 ARG A N 1
ATOM 543 C CA . ARG A 1 71 ? -12.515 -9.458 3.447 1.00 80.06 71 ARG A CA 1
ATOM 544 C C . ARG A 1 71 ? -13.244 -10.509 4.280 1.00 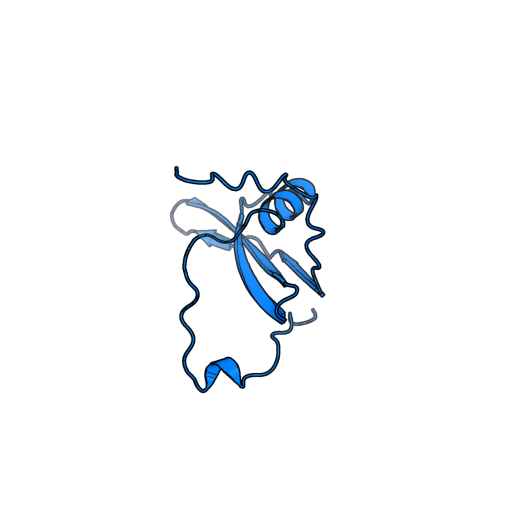80.06 71 ARG A C 1
ATOM 546 O O . ARG A 1 71 ? -14.343 -10.247 4.766 1.00 80.06 71 ARG A O 1
ATOM 553 N N . TYR A 1 72 ? -12.643 -11.682 4.406 1.00 85.06 72 TYR A N 1
ATOM 554 C CA . TYR A 1 72 ? -13.098 -12.711 5.332 1.00 85.06 72 TYR A CA 1
ATOM 555 C C . TYR A 1 72 ? -12.334 -12.522 6.638 1.00 85.06 72 TYR A C 1
ATOM 557 O O . TYR A 1 72 ? -11.109 -12.425 6.621 1.00 85.06 72 TYR A O 1
ATOM 565 N N . LEU A 1 73 ? -13.077 -12.377 7.729 1.00 82.62 73 LEU A N 1
ATOM 566 C CA . LEU A 1 73 ? -12.563 -12.222 9.084 1.00 82.62 73 LEU A CA 1
ATOM 567 C C . LEU A 1 73 ? -13.212 -13.298 9.946 1.00 82.62 73 LEU A C 1
ATOM 569 O O . LEU A 1 73 ? -14.399 -13.590 9.773 1.00 82.62 73 LEU A O 1
ATOM 573 N N . MET A 1 74 ? -12.432 -13.866 10.850 1.00 88.19 74 MET A N 1
ATOM 574 C CA . MET A 1 74 ? -12.928 -14.720 11.918 1.00 88.19 74 MET A CA 1
ATOM 575 C C . MET A 1 74 ? -13.395 -13.853 13.102 1.00 88.19 74 MET A C 1
ATOM 577 O O . MET A 1 74 ? -13.082 -12.665 13.185 1.00 88.19 74 MET A O 1
ATOM 581 N N . VAL A 1 75 ? -14.191 -14.424 14.011 1.00 84.69 75 VAL A N 1
ATOM 582 C CA . VAL A 1 75 ? -14.784 -13.687 15.152 1.00 84.69 75 VAL A CA 1
ATOM 583 C C . VAL A 1 75 ? -13.713 -13.111 16.090 1.00 84.69 75 VAL A C 1
ATOM 585 O O . VAL A 1 75 ? -13.885 -12.045 16.679 1.00 84.69 75 VAL A O 1
ATOM 588 N N . ASP A 1 76 ? -12.596 -13.808 16.236 1.00 85.75 76 ASP A N 1
ATOM 589 C CA . ASP A 1 76 ? -11.421 -13.359 16.978 1.00 85.75 76 ASP A CA 1
ATOM 590 C C . ASP A 1 76 ? -10.652 -12.245 16.244 1.00 85.75 76 ASP A C 1
ATOM 592 O O . ASP A 1 76 ? -10.205 -11.295 16.891 1.00 85.75 76 ASP A O 1
ATOM 596 N N . ASP A 1 77 ? -10.584 -12.273 14.907 1.00 80.81 77 ASP A N 1
ATOM 597 C CA . ASP A 1 77 ? -9.954 -11.202 14.112 1.00 80.81 77 ASP A CA 1
ATOM 598 C C . ASP A 1 77 ? -10.638 -9.836 14.309 1.00 80.81 77 ASP A C 1
ATOM 600 O O . ASP A 1 77 ? -10.004 -8.774 14.209 1.00 80.81 77 ASP A O 1
ATOM 604 N N . GLU A 1 78 ? -11.947 -9.829 14.577 1.00 77.69 78 GLU A N 1
ATOM 605 C CA . GLU A 1 78 ? -12.711 -8.601 14.824 1.00 77.69 78 GLU A CA 1
ATOM 606 C C . GLU A 1 78 ? -12.275 -7.892 16.112 1.00 77.69 78 GLU A C 1
ATOM 608 O O . GLU A 1 78 ? -12.319 -6.662 16.173 1.00 77.69 78 GLU A O 1
ATOM 613 N N . GLN A 1 79 ? -11.791 -8.651 17.100 1.00 80.75 79 GLN A N 1
ATOM 614 C CA . GLN A 1 79 ? -11.307 -8.135 18.382 1.00 80.75 79 GLN A CA 1
ATOM 615 C C . GLN A 1 79 ? -9.838 -7.696 18.328 1.00 80.75 79 GLN A C 1
ATOM 617 O O . GLN A 1 79 ? -9.351 -7.056 19.264 1.00 80.75 79 GLN A O 1
ATOM 622 N N . MET A 1 80 ? -9.120 -8.007 17.241 1.00 80.25 80 MET A N 1
ATOM 623 C CA . MET A 1 80 ? -7.726 -7.600 17.097 1.00 80.25 80 MET A CA 1
ATOM 624 C C . MET A 1 80 ? -7.583 -6.070 17.053 1.00 80.25 80 MET A C 1
ATOM 626 O O . MET A 1 80 ? -8.408 -5.380 16.438 1.00 80.25 80 MET A O 1
ATOM 630 N N . PRO A 1 81 ? -6.500 -5.524 17.640 1.00 84.31 81 PRO A N 1
ATOM 631 C CA . PRO A 1 81 ? -6.171 -4.114 17.522 1.00 84.31 81 PRO A CA 1
ATOM 632 C C . PRO A 1 81 ? -6.104 -3.651 16.066 1.00 84.31 81 PRO A C 1
ATOM 634 O O . PRO A 1 81 ? 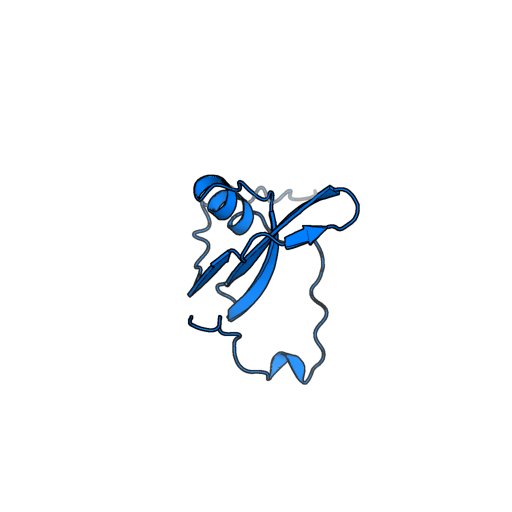-5.867 -4.427 15.138 1.00 84.31 81 PRO A O 1
ATOM 637 N N . ARG A 1 82 ? -6.271 -2.342 15.872 1.00 84.56 82 ARG A N 1
ATOM 638 C CA . ARG A 1 82 ? -6.057 -1.717 14.565 1.00 84.56 82 ARG A CA 1
ATOM 639 C C . ARG A 1 82 ? -4.637 -1.979 14.084 1.00 84.56 82 ARG A C 1
ATOM 641 O O . ARG A 1 82 ? -3.685 -1.877 14.858 1.00 84.56 82 ARG A O 1
ATOM 648 N N . ASP A 1 83 ? -4.516 -2.228 12.790 1.00 86.94 83 ASP A N 1
ATOM 649 C CA . ASP A 1 83 ? -3.223 -2.430 12.169 1.00 86.94 83 ASP A CA 1
ATOM 650 C C . ASP A 1 83 ? -2.413 -1.126 12.208 1.00 86.94 83 ASP A C 1
ATOM 652 O O . ASP A 1 83 ? -2.943 -0.019 12.052 1.00 86.94 83 ASP A O 1
ATOM 656 N N . THR A 1 84 ? -1.102 -1.261 12.378 1.00 84.25 84 THR A N 1
ATOM 657 C CA . THR A 1 84 ? -0.153 -0.153 12.262 1.00 84.25 84 THR A CA 1
ATOM 658 C C . THR A 1 84 ? 0.871 -0.482 11.186 1.00 84.25 84 THR A C 1
ATOM 660 O O . THR A 1 84 ? 1.214 -1.644 10.974 1.00 84.25 84 THR A O 1
ATOM 663 N N . LEU A 1 85 ? 1.354 0.540 10.479 1.00 82.69 85 LEU A N 1
ATOM 664 C CA . LEU A 1 85 ? 2.504 0.360 9.599 1.00 82.69 85 LEU A CA 1
ATOM 665 C C . LEU A 1 85 ? 3.783 0.487 10.434 1.00 82.69 85 LEU A C 1
ATOM 667 O O . LEU A 1 85 ? 3.917 1.477 11.161 1.00 82.69 85 LEU A O 1
ATOM 671 N N . PRO A 1 86 ? 4.729 -0.462 10.325 1.00 77.88 86 PRO A N 1
ATOM 672 C CA . PRO A 1 86 ? 6.026 -0.338 10.975 1.00 77.88 86 PRO A CA 1
ATOM 673 C C . PRO A 1 86 ? 6.720 0.958 10.544 1.00 77.88 86 PRO A C 1
ATOM 675 O O . PRO A 1 86 ? 6.805 1.249 9.346 1.00 77.88 86 PRO A O 1
ATOM 678 N N . ARG A 1 87 ? 7.229 1.724 11.514 1.00 69.69 87 ARG A N 1
ATOM 679 C CA . ARG A 1 87 ? 8.100 2.878 11.248 1.00 69.69 87 ARG A CA 1
ATOM 680 C C . ARG A 1 87 ? 9.495 2.338 10.907 1.00 69.69 87 ARG A C 1
ATOM 682 O O . ARG A 1 87 ? 9.967 1.444 11.604 1.00 69.69 87 ARG A O 1
ATOM 689 N N . ARG A 1 88 ? 10.096 2.821 9.819 1.00 63.84 88 ARG A N 1
ATOM 690 C CA . ARG A 1 88 ? 11.516 2.593 9.511 1.00 63.84 88 ARG A CA 1
ATOM 691 C C . ARG A 1 88 ? 12.354 3.699 10.131 1.00 63.84 88 ARG A C 1
ATOM 693 O O . ARG A 1 88 ? 11.821 4.830 10.207 1.00 63.84 88 ARG A O 1
#